Protein AF-A0A1N7P410-F1 (afdb_monomer)

Foldseek 3Di:
DVVVVLVVQLQVQLVVQLVCQCPDPPRDDDDPVRSVVSSVVSSVVSVVCVVCVVVVPDPPDD

pLDDT: mean 85.84, std 13.96, range [41.81, 97.12]

Sequence (62 aa):
MHHLLEAIFILFIGVAFTYLMKIRPGAKPMSRAKMIAYFVLGVVIGVIFITTDHIYAPTTGL

Radius of gyration: 14.74 Å; Cα contacts (8 Å, |Δi|>4): 36; chains: 1; bounding box: 33×28×39 Å

Mean predicted aligned error: 6.33 Å

Organism: NCBI:txid252246

Nearest PDB structures (foldseek):
  3vh5-assembly1_W  TM=6.393E-01  e=9.567E+00  Gallus gallus
  8t3r-assembly1_A  TM=3.720E-01  e=3.793E+00  Homo sapiens
  8t45-assembly1_A  TM=3.675E-01  e=4.854E+00  Homo sapiens

Solvent-accessible surface area (backbone atoms only — not comparable to full-atom values): 3557 Å² total; per-residue (Å²): 110,69,72,58,53,52,53,52,49,21,51,49,37,9,52,50,45,32,50,51,63,60,71,39,90,89,52,68,91,76,52,71,69,57,48,51,53,38,25,53,51,18,34,54,51,29,49,49,51,63,73,46,40,76,79,72,54,72,91,68,89,121

Secondary structure (DSSP, 8-state):
-HHHHHHHHHHHHHHHHHHHHHHSTTPPPPPHHHHHHHHHHHHHHHHHHHHHHHHHS-----

Structure (mmCIF, N/CA/C/O backbone):
data_AF-A0A1N7P410-F1
#
_entry.id   AF-A0A1N7P410-F1
#
loop_
_atom_site.group_PDB
_atom_site.id
_atom_site.type_symbol
_atom_site.label_atom_id
_atom_site.label_alt_id
_atom_site.label_comp_id
_atom_site.label_asym_id
_atom_site.label_entity_id
_atom_site.label_seq_id
_atom_site.pdbx_PDB_ins_code
_atom_site.Cartn_x
_atom_site.Cartn_y
_atom_site.Cartn_z
_atom_site.occupancy
_atom_site.B_iso_or_equiv
_atom_site.auth_seq_id
_atom_site.auth_comp_id
_atom_site.auth_asym_id
_atom_site.auth_atom_id
_atom_site.pdbx_PDB_model_num
ATOM 1 N N . MET A 1 1 ? 5.813 -0.908 -21.034 1.00 62.38 1 MET A N 1
ATOM 2 C CA . MET A 1 1 ? 5.042 -2.039 -20.467 1.00 62.38 1 MET A CA 1
ATOM 3 C C . MET A 1 1 ? 5.593 -2.464 -19.111 1.00 62.38 1 MET A C 1
ATOM 5 O O . MET A 1 1 ? 4.820 -2.476 -18.169 1.00 62.38 1 MET A O 1
ATOM 9 N N . HIS A 1 2 ? 6.903 -2.708 -18.978 1.00 75.88 2 HIS A N 1
ATOM 10 C CA . HIS A 1 2 ? 7.537 -3.107 -17.711 1.00 75.88 2 HIS A CA 1
ATOM 11 C C . HIS A 1 2 ? 7.239 -2.153 -16.532 1.00 75.88 2 HIS A C 1
ATOM 13 O O . HIS A 1 2 ? 6.552 -2.552 -15.601 1.00 75.88 2 HIS A O 1
ATOM 19 N N . HIS A 1 3 ? 7.568 -0.861 -16.645 1.00 81.81 3 HIS A N 1
ATOM 20 C CA . HIS A 1 3 ? 7.288 0.124 -15.581 1.00 81.81 3 HIS A CA 1
ATOM 21 C C . HIS A 1 3 ? 5.802 0.338 -15.261 1.00 81.81 3 HIS A C 1
ATOM 23 O O . HIS A 1 3 ? 5.445 0.725 -14.151 1.00 81.81 3 HIS A O 1
ATOM 29 N N . LEU A 1 4 ? 4.916 0.079 -16.227 1.00 86.56 4 LEU A N 1
ATOM 30 C CA . LEU A 1 4 ? 3.474 0.150 -15.994 1.00 86.56 4 LEU A CA 1
ATOM 31 C C . LEU A 1 4 ? 3.007 -1.029 -15.131 1.00 86.56 4 LEU A C 1
ATOM 33 O O . LEU A 1 4 ? 2.223 -0.835 -14.208 1.00 86.56 4 LEU A O 1
ATOM 37 N N . LEU A 1 5 ? 3.507 -2.236 -15.410 1.00 88.69 5 LEU A N 1
ATOM 38 C CA . LEU A 1 5 ? 3.210 -3.431 -14.619 1.00 88.69 5 LEU A CA 1
ATOM 39 C C . LEU A 1 5 ? 3.781 -3.319 -13.201 1.00 88.69 5 LEU A C 1
ATOM 41 O O . LEU A 1 5 ? 3.081 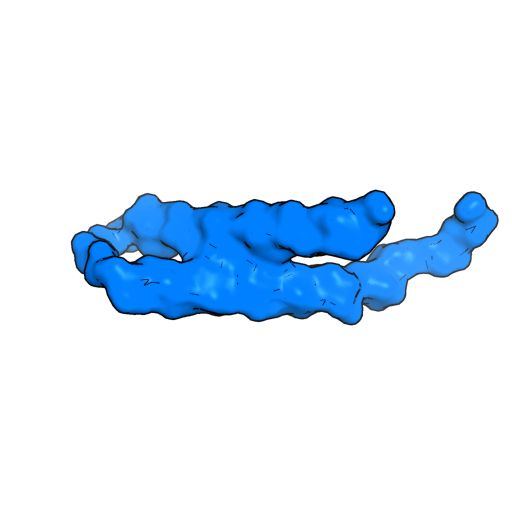-3.643 -12.247 1.00 88.69 5 LEU A O 1
ATOM 45 N N . GLU A 1 6 ? 4.993 -2.783 -13.057 1.00 88.56 6 GLU A N 1
ATOM 46 C CA . GLU A 1 6 ? 5.607 -2.474 -11.759 1.00 88.56 6 GLU A CA 1
ATOM 47 C C . GLU A 1 6 ? 4.746 -1.503 -10.940 1.00 88.56 6 GLU A C 1
ATOM 49 O O . GLU A 1 6 ? 4.433 -1.764 -9.779 1.00 88.56 6 GLU A O 1
ATOM 54 N N . ALA A 1 7 ? 4.288 -0.409 -11.557 1.00 89.88 7 ALA A N 1
ATOM 55 C CA . ALA A 1 7 ? 3.423 0.562 -10.895 1.00 89.88 7 ALA A CA 1
ATOM 56 C C . ALA A 1 7 ? 2.080 -0.052 -10.459 1.00 89.88 7 ALA A C 1
ATOM 58 O O . ALA A 1 7 ? 1.617 0.200 -9.344 1.00 89.88 7 ALA A O 1
ATOM 59 N N . ILE A 1 8 ? 1.467 -0.888 -11.306 1.00 93.81 8 ILE A N 1
ATOM 60 C CA . ILE A 1 8 ? 0.232 -1.615 -10.973 1.00 93.81 8 ILE A CA 1
ATOM 61 C C . ILE A 1 8 ? 0.475 -2.584 -9.811 1.00 93.81 8 ILE A C 1
ATOM 63 O O . ILE A 1 8 ? -0.343 -2.651 -8.894 1.00 93.81 8 ILE A O 1
ATOM 67 N N . PHE A 1 9 ? 1.598 -3.301 -9.816 1.00 91.50 9 PHE A N 1
ATOM 68 C CA . PHE A 1 9 ? 1.961 -4.231 -8.752 1.00 91.50 9 PHE A CA 1
ATOM 69 C C . PHE A 1 9 ? 2.153 -3.516 -7.410 1.00 91.50 9 PHE A C 1
ATOM 71 O O . PHE A 1 9 ? 1.566 -3.922 -6.407 1.00 91.50 9 PHE A O 1
ATOM 78 N N . ILE A 1 10 ? 2.890 -2.401 -7.386 1.00 94.31 10 ILE A N 1
ATOM 79 C CA . ILE A 1 10 ? 3.069 -1.580 -6.179 1.00 94.31 10 ILE A CA 1
ATOM 80 C C . ILE A 1 10 ? 1.716 -1.089 -5.652 1.00 94.31 10 ILE A C 1
ATOM 82 O O . ILE A 1 10 ? 1.445 -1.179 -4.451 1.00 94.31 10 ILE A O 1
ATOM 86 N N . LEU A 1 11 ? 0.847 -0.596 -6.541 1.00 95.25 11 LEU A N 1
ATOM 87 C CA . LEU A 1 11 ? -0.491 -0.138 -6.170 1.00 95.25 11 LEU A CA 1
ATOM 88 C C . LEU A 1 11 ? -1.315 -1.281 -5.561 1.00 95.25 11 LEU A C 1
ATOM 90 O O . LEU A 1 11 ? -1.958 -1.100 -4.526 1.00 95.25 11 LEU A O 1
ATOM 94 N N . PHE A 1 12 ? -1.262 -2.463 -6.177 1.00 95.81 12 PHE A N 1
ATOM 95 C CA . PHE A 1 12 ? -1.945 -3.658 -5.699 1.00 95.81 12 PHE A CA 1
ATOM 96 C C . PHE A 1 12 ? -1.472 -4.057 -4.297 1.00 95.81 12 PHE A C 1
ATOM 98 O O . PHE A 1 12 ? -2.309 -4.252 -3.416 1.00 95.81 12 PHE A O 1
ATOM 105 N N . ILE A 1 13 ? -0.156 -4.092 -4.050 1.00 95.25 13 ILE A N 1
ATOM 106 C CA . ILE A 1 13 ? 0.416 -4.369 -2.722 1.00 95.25 13 ILE A CA 1
ATOM 107 C C . ILE A 1 13 ? -0.067 -3.327 -1.702 1.00 95.25 13 ILE A C 1
ATOM 109 O O . ILE A 1 13 ? -0.508 -3.691 -0.611 1.00 95.25 13 ILE A O 1
ATOM 113 N N . GLY A 1 14 ? -0.045 -2.038 -2.060 1.00 95.56 14 GLY A N 1
ATOM 114 C CA . GLY A 1 14 ? -0.529 -0.947 -1.212 1.00 95.56 14 GLY A CA 1
ATOM 115 C C . GLY A 1 14 ? -1.984 -1.132 -0.773 1.00 95.56 14 GLY A C 1
ATOM 116 O O . GLY A 1 14 ? -2.311 -1.045 0.419 1.00 95.56 14 GLY A O 1
ATOM 117 N N . VAL A 1 15 ? -2.867 -1.426 -1.730 1.00 96.38 15 VAL A N 1
ATOM 118 C CA . VAL A 1 15 ? -4.294 -1.662 -1.467 1.00 96.38 15 VAL A CA 1
ATOM 119 C C . VAL 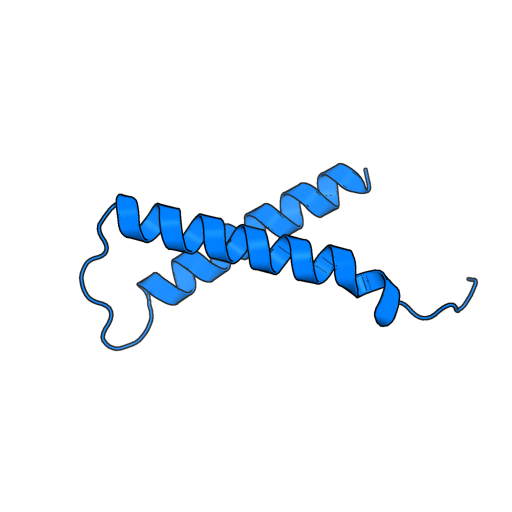A 1 15 ? -4.498 -2.937 -0.650 1.00 96.38 15 VAL A C 1
ATOM 121 O O . VAL A 1 15 ? -5.208 -2.902 0.358 1.00 96.38 15 VAL A O 1
ATOM 124 N N . ALA A 1 16 ? -3.855 -4.041 -1.036 1.00 95.88 16 ALA A N 1
ATOM 125 C CA . ALA A 1 16 ? -3.977 -5.327 -0.360 1.00 95.88 16 ALA A CA 1
ATOM 126 C C . ALA A 1 16 ? -3.517 -5.237 1.099 1.00 95.88 16 ALA A C 1
ATOM 128 O O . ALA A 1 16 ? -4.249 -5.634 2.005 1.00 95.88 16 ALA A O 1
ATOM 129 N N . PHE A 1 17 ? -2.356 -4.630 1.355 1.00 94.75 17 PHE A N 1
ATOM 130 C CA . PHE A 1 17 ? -1.842 -4.428 2.708 1.00 94.75 17 PHE A CA 1
ATOM 131 C C . PHE A 1 17 ? -2.809 -3.604 3.570 1.00 94.75 17 PHE A C 1
ATOM 133 O O . PHE A 1 17 ? -3.145 -3.987 4.693 1.00 94.75 17 PHE A O 1
ATOM 140 N N . THR A 1 18 ? -3.319 -2.496 3.028 1.00 95.38 18 THR A N 1
ATOM 141 C CA . THR A 1 18 ? -4.289 -1.639 3.727 1.00 95.38 18 THR A CA 1
ATOM 142 C C . THR A 1 18 ? -5.580 -2.391 4.046 1.00 95.38 18 THR A C 1
ATOM 144 O O . THR A 1 18 ? -6.124 -2.261 5.146 1.00 95.38 18 THR A O 1
ATOM 147 N N . TYR A 1 19 ? -6.057 -3.211 3.108 1.00 94.69 19 TYR A N 1
ATOM 148 C CA . TYR A 1 19 ? -7.231 -4.054 3.293 1.00 94.69 19 TYR A CA 1
ATOM 149 C C . TYR A 1 19 ? -7.012 -5.102 4.391 1.00 94.69 19 TYR A C 1
ATOM 151 O O . TYR A 1 19 ? -7.829 -5.200 5.306 1.00 94.69 19 TYR A O 1
ATOM 159 N N . LEU A 1 20 ? -5.876 -5.805 4.380 1.00 94.12 20 LEU A N 1
ATOM 160 C CA . LEU A 1 20 ? -5.511 -6.777 5.415 1.00 94.12 20 LEU A CA 1
ATOM 161 C C . LEU A 1 20 ? -5.446 -6.131 6.805 1.00 94.12 20 LEU A C 1
ATOM 163 O O . LEU A 1 20 ? -5.977 -6.672 7.775 1.00 94.12 20 LEU A O 1
ATOM 167 N N . MET A 1 21 ? -4.875 -4.927 6.909 1.00 93.38 21 MET A N 1
ATOM 168 C CA . MET A 1 21 ? -4.842 -4.178 8.170 1.00 93.38 21 MET A CA 1
ATOM 169 C C . MET A 1 21 ? -6.228 -3.750 8.658 1.00 93.38 21 MET A C 1
ATOM 171 O O . MET A 1 21 ? -6.415 -3.550 9.861 1.00 93.38 21 MET A O 1
ATOM 175 N N . LYS A 1 22 ? -7.196 -3.608 7.749 1.00 91.62 22 LYS A N 1
ATOM 176 C CA . LYS A 1 22 ? -8.584 -3.278 8.077 1.00 91.62 22 LYS A CA 1
ATOM 177 C C . LYS A 1 22 ? -9.369 -4.492 8.573 1.00 91.62 22 LYS A C 1
ATOM 179 O O . LYS A 1 22 ? -10.159 -4.333 9.496 1.00 91.62 22 LYS A O 1
ATOM 184 N N . ILE A 1 23 ? -9.163 -5.671 7.983 1.00 93.75 23 ILE A N 1
ATOM 185 C CA . ILE A 1 23 ? -9.924 -6.890 8.319 1.00 93.75 23 ILE A CA 1
ATOM 186 C C . ILE A 1 23 ? -9.296 -7.736 9.434 1.00 93.75 23 ILE A C 1
ATOM 188 O O . ILE A 1 23 ? -9.893 -8.725 9.854 1.00 93.75 23 ILE A O 1
ATOM 192 N N . ARG A 1 24 ? -8.096 -7.381 9.913 1.00 91.88 24 ARG A N 1
ATOM 193 C CA . ARG A 1 24 ? -7.407 -8.153 10.955 1.00 91.88 24 ARG A CA 1
ATOM 194 C C . ARG A 1 24 ? -8.274 -8.317 12.220 1.00 91.88 24 ARG A C 1
ATOM 196 O O . ARG A 1 24 ? -8.953 -7.365 12.621 1.00 91.88 24 ARG A O 1
ATOM 203 N N . PRO A 1 25 ? -8.205 -9.471 12.906 1.00 91.75 25 PRO A N 1
ATOM 204 C 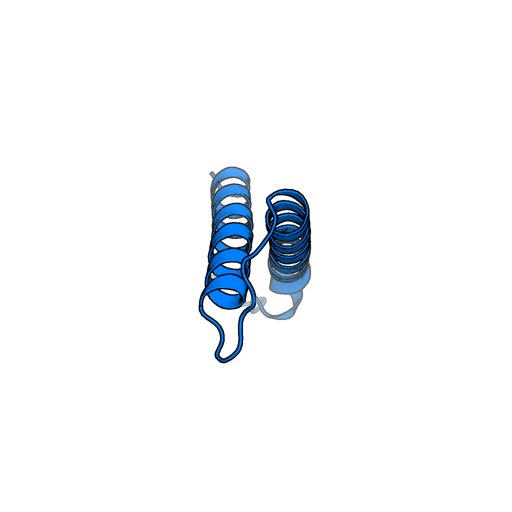CA . PRO A 1 25 ? -8.884 -9.663 14.184 1.00 91.75 25 PRO A CA 1
ATOM 205 C C . PRO A 1 25 ? -8.509 -8.566 15.191 1.00 91.75 25 PRO A C 1
ATOM 207 O O . PRO A 1 25 ? -7.339 -8.210 15.335 1.00 91.75 25 PRO A O 1
ATOM 210 N N . GLY A 1 26 ? -9.507 -7.988 15.863 1.00 88.62 26 GLY A N 1
ATOM 211 C CA . GLY A 1 26 ? -9.296 -6.901 16.828 1.00 88.62 26 GLY A CA 1
ATOM 212 C C . GLY A 1 26 ? -8.996 -5.528 16.207 1.00 88.62 26 GLY A C 1
ATOM 213 O O . GLY A 1 26 ? -8.545 -4.618 16.910 1.00 88.62 26 GLY A O 1
ATOM 214 N N . ALA A 1 27 ? -9.225 -5.339 14.903 1.00 84.81 27 ALA A N 1
ATOM 215 C CA . ALA A 1 27 ? -9.104 -4.029 14.273 1.00 84.81 27 ALA A CA 1
ATOM 216 C C . ALA A 1 27 ? -10.102 -3.022 14.869 1.00 84.81 27 ALA A C 1
ATOM 218 O O . ALA A 1 27 ? -11.315 -3.216 14.840 1.00 84.81 27 ALA A O 1
ATOM 219 N N . LYS A 1 28 ? -9.580 -1.901 15.377 1.00 87.31 28 LYS A N 1
ATOM 220 C CA . LYS A 1 28 ? -10.392 -0.730 15.734 1.00 87.31 28 LYS A CA 1
ATOM 221 C C . LYS A 1 28 ? -10.786 0.040 14.465 1.00 87.31 28 LYS A C 1
ATOM 223 O O . LYS A 1 28 ? -10.018 0.002 13.497 1.00 87.31 28 LYS A O 1
ATOM 228 N N . PRO A 1 29 ? -11.907 0.790 14.477 1.00 86.88 29 PRO A N 1
ATOM 229 C CA . PRO A 1 29 ? -12.281 1.677 13.380 1.00 86.88 29 PRO A CA 1
ATOM 230 C C . PRO A 1 29 ? -11.097 2.542 12.942 1.00 86.88 29 PRO A C 1
ATOM 232 O O . PRO A 1 29 ? -10.423 3.176 13.757 1.00 86.88 29 PRO A O 1
ATOM 235 N N . MET A 1 30 ? -10.804 2.510 11.646 1.00 88.81 30 MET A N 1
ATOM 236 C CA . MET A 1 30 ? -9.614 3.140 11.088 1.00 88.81 30 MET A CA 1
ATOM 237 C C . MET A 1 30 ? -9.945 4.553 10.612 1.00 88.81 30 MET A C 1
ATOM 239 O O . MET A 1 30 ? -10.835 4.740 9.784 1.00 88.81 30 MET A O 1
ATOM 243 N N . SER A 1 31 ? -9.208 5.549 11.106 1.00 93.88 31 SER A N 1
ATOM 244 C CA . SER A 1 31 ? -9.289 6.910 10.577 1.00 93.88 31 SER A CA 1
ATOM 245 C C . SER A 1 31 ? -8.698 6.981 9.166 1.00 93.88 31 SER A C 1
ATOM 247 O O . SER A 1 31 ? -7.829 6.185 8.800 1.00 93.88 31 SER A O 1
ATOM 249 N N . ARG A 1 32 ? -9.126 7.972 8.374 1.00 92.75 32 ARG A N 1
ATOM 250 C CA . ARG A 1 32 ? -8.599 8.186 7.013 1.00 92.75 32 ARG A CA 1
ATOM 251 C C . ARG A 1 32 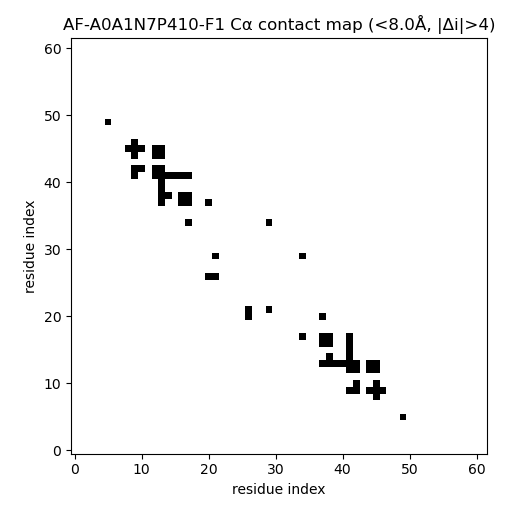? -7.078 8.371 7.007 1.00 92.75 32 ARG A C 1
ATOM 253 O O . ARG A 1 32 ? -6.401 7.760 6.192 1.00 92.75 32 ARG A O 1
ATOM 260 N N . ALA A 1 33 ? -6.537 9.128 7.964 1.00 94.19 33 ALA A N 1
ATOM 261 C CA . ALA A 1 33 ? -5.093 9.324 8.104 1.00 94.19 33 ALA A CA 1
ATOM 262 C C . ALA A 1 33 ? -4.338 8.003 8.334 1.00 94.19 33 ALA A C 1
ATOM 264 O O . ALA A 1 33 ? -3.315 7.751 7.703 1.00 94.19 33 ALA A O 1
ATOM 265 N N . LYS A 1 34 ? -4.874 7.117 9.183 1.00 93.12 34 LYS A N 1
ATOM 266 C CA . LYS A 1 34 ? -4.271 5.805 9.445 1.00 93.12 34 LYS A CA 1
ATOM 267 C C . LYS A 1 34 ? -4.344 4.878 8.227 1.00 93.12 34 LYS A C 1
ATOM 269 O O . LYS A 1 34 ? -3.413 4.119 7.985 1.00 93.12 34 LYS A O 1
ATOM 274 N N . MET A 1 35 ? -5.421 4.968 7.450 1.00 93.94 35 MET A N 1
ATOM 275 C CA . MET A 1 35 ? -5.573 4.230 6.194 1.00 93.94 35 MET A CA 1
ATOM 276 C C . MET A 1 35 ? -4.537 4.664 5.154 1.00 93.94 35 MET A C 1
ATOM 278 O O . MET A 1 35 ? -3.891 3.811 4.556 1.00 93.94 35 MET A O 1
ATOM 282 N N . ILE A 1 36 ? -4.326 5.975 4.999 1.00 95.25 36 ILE A N 1
ATOM 283 C CA . ILE A 1 36 ? -3.291 6.524 4.111 1.00 95.25 36 ILE A CA 1
ATOM 284 C C . ILE A 1 36 ? -1.901 6.075 4.572 1.00 95.25 36 ILE A C 1
ATOM 286 O O . ILE A 1 36 ? -1.107 5.632 3.751 1.00 95.25 36 ILE A O 1
ATOM 290 N N . ALA A 1 37 ? -1.615 6.116 5.876 1.00 95.81 37 ALA A N 1
ATOM 291 C CA . ALA A 1 37 ? -0.332 5.660 6.409 1.00 95.81 37 ALA A CA 1
ATOM 292 C C . ALA A 1 37 ? -0.061 4.176 6.101 1.00 95.81 37 ALA A C 1
ATOM 294 O O . ALA A 1 37 ? 1.043 3.827 5.687 1.00 95.81 37 ALA A O 1
ATOM 295 N N . TYR A 1 38 ? -1.064 3.301 6.247 1.00 95.69 38 TYR A N 1
ATOM 296 C CA . TYR A 1 38 ? -0.917 1.894 5.863 1.00 95.69 38 TYR A CA 1
ATOM 297 C C . TYR A 1 38 ? -0.761 1.707 4.357 1.00 95.69 38 TYR A C 1
ATOM 299 O O . TYR A 1 38 ? 0.039 0.875 3.941 1.00 95.69 38 TYR A O 1
ATOM 307 N N . PHE A 1 39 ? -1.453 2.502 3.545 1.00 95.44 39 PHE A N 1
ATOM 308 C CA . PHE A 1 39 ? -1.283 2.463 2.098 1.00 95.44 39 PHE A CA 1
ATOM 309 C C . PHE A 1 39 ? 0.138 2.852 1.680 1.00 95.44 39 PHE A C 1
ATOM 311 O O . PHE A 1 39 ? 0.765 2.123 0.917 1.00 95.44 39 PHE A O 1
ATOM 318 N N . VAL A 1 40 ? 0.681 3.936 2.242 1.00 97.12 40 VAL A N 1
ATOM 319 C CA . VAL A 1 40 ? 2.074 4.353 2.015 1.00 97.12 40 VAL A CA 1
ATOM 320 C C . VAL A 1 40 ? 3.046 3.253 2.441 1.00 97.12 40 VAL A C 1
ATOM 322 O O . VAL A 1 40 ? 3.970 2.939 1.698 1.00 97.12 40 VAL A O 1
ATOM 325 N N . LEU A 1 41 ? 2.815 2.614 3.591 1.00 96.38 41 LEU A N 1
ATOM 326 C CA . LEU A 1 41 ? 3.645 1.495 4.039 1.00 96.38 41 LEU A CA 1
ATOM 327 C C . LEU A 1 41 ? 3.592 0.312 3.058 1.00 96.38 41 LEU A C 1
ATOM 329 O O . LEU A 1 41 ? 4.628 -0.260 2.735 1.00 96.38 41 LEU A O 1
ATOM 333 N N . GLY A 1 42 ? 2.409 -0.025 2.541 1.00 96.06 42 GLY A N 1
ATOM 334 C CA . GLY A 1 42 ? 2.259 -1.056 1.516 1.00 96.06 42 GLY A CA 1
ATOM 335 C C . GLY A 1 42 ? 2.959 -0.697 0.199 1.00 96.06 42 GLY A C 1
ATOM 336 O O . GLY A 1 42 ? 3.598 -1.555 -0.399 1.00 96.06 42 GLY A O 1
ATOM 337 N N . VAL A 1 43 ? 2.934 0.573 -0.218 1.00 95.94 43 VAL A N 1
ATOM 338 C CA . VAL A 1 43 ? 3.706 1.054 -1.380 1.00 95.94 43 VAL A CA 1
ATOM 339 C C . VAL A 1 43 ? 5.207 0.860 -1.163 1.00 95.94 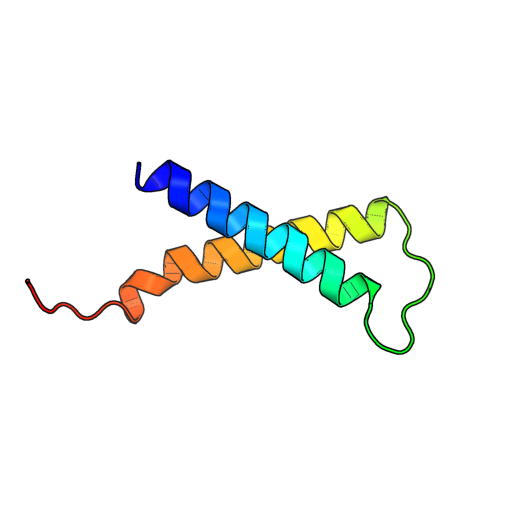43 VAL A C 1
ATOM 341 O O . VAL A 1 43 ? 5.878 0.327 -2.042 1.00 95.94 43 VAL A O 1
ATOM 344 N N . VAL A 1 44 ? 5.732 1.220 0.014 1.00 96.00 44 VAL A N 1
ATOM 345 C CA . VAL A 1 44 ? 7.149 1.003 0.362 1.00 96.00 44 VAL A CA 1
ATOM 346 C C . VAL A 1 44 ? 7.510 -0.481 0.286 1.00 96.00 44 VAL A C 1
ATOM 348 O O . VAL A 1 44 ? 8.533 -0.830 -0.294 1.00 96.00 44 VAL A O 1
ATOM 351 N N . ILE A 1 45 ? 6.650 -1.362 0.805 1.00 93.31 45 ILE A N 1
ATOM 352 C CA . ILE A 1 45 ? 6.835 -2.815 0.705 1.00 93.31 45 ILE A CA 1
ATOM 353 C C . ILE A 1 45 ? 6.879 -3.255 -0.766 1.00 93.31 45 ILE A C 1
ATOM 355 O O . ILE A 1 45 ? 7.787 -3.984 -1.152 1.00 93.31 45 ILE A O 1
ATOM 359 N N . GLY A 1 46 ? 5.942 -2.791 -1.598 1.00 91.31 46 GLY A N 1
ATOM 360 C CA . GLY A 1 46 ? 5.907 -3.113 -3.028 1.00 91.31 46 GLY A CA 1
ATOM 361 C C . GLY A 1 46 ? 7.169 -2.672 -3.773 1.00 91.31 46 GLY A C 1
ATOM 362 O O . GLY A 1 46 ? 7.695 -3.429 -4.585 1.00 91.31 46 GLY A O 1
ATOM 363 N N . VAL A 1 47 ? 7.694 -1.485 -3.454 1.00 91.69 47 VAL A N 1
ATOM 364 C CA . VAL A 1 47 ? 8.970 -0.998 -3.998 1.00 91.69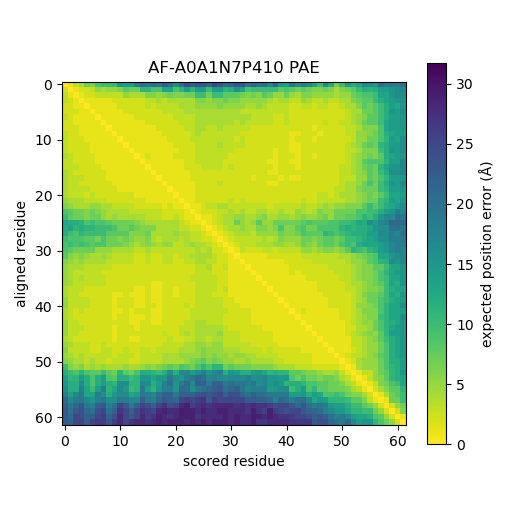 47 VAL A CA 1
ATOM 365 C C . VAL A 1 47 ? 10.116 -1.913 -3.579 1.00 91.69 47 VAL A C 1
ATOM 367 O O . VAL A 1 47 ? 10.895 -2.308 -4.439 1.00 91.69 47 VAL A O 1
ATOM 370 N N . ILE A 1 48 ? 10.190 -2.309 -2.301 1.00 91.50 48 ILE A N 1
ATOM 371 C CA . ILE A 1 48 ? 11.216 -3.248 -1.824 1.00 91.50 48 ILE A CA 1
ATOM 372 C C . ILE A 1 48 ? 11.165 -4.5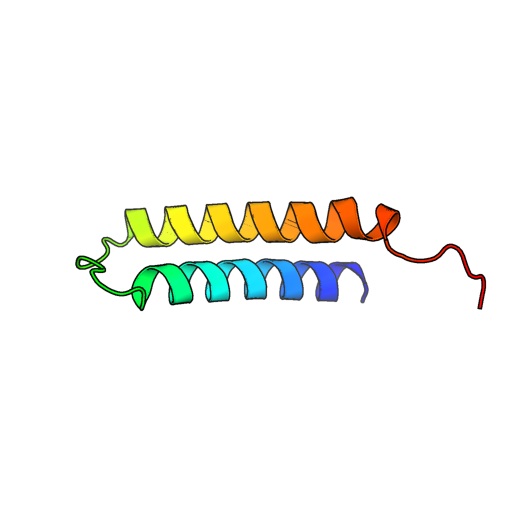35 -2.645 1.00 91.50 48 ILE A C 1
ATOM 374 O O . ILE A 1 48 ? 12.192 -4.903 -3.200 1.00 91.50 48 ILE A O 1
ATOM 378 N N . PHE A 1 49 ? 9.987 -5.146 -2.817 1.00 88.19 49 PHE A N 1
ATOM 379 C CA . PHE A 1 49 ? 9.831 -6.371 -3.608 1.00 88.19 49 PHE A CA 1
ATOM 380 C C . PHE A 1 49 ? 10.430 -6.245 -5.008 1.00 88.19 49 PHE A C 1
ATOM 382 O O . PHE A 1 49 ? 11.291 -7.046 -5.357 1.00 88.19 49 PHE A O 1
ATOM 389 N N . ILE A 1 50 ? 10.045 -5.216 -5.766 1.00 87.56 50 ILE A N 1
ATOM 390 C CA . ILE A 1 50 ? 10.554 -4.998 -7.129 1.00 87.56 50 ILE A CA 1
ATOM 391 C C . ILE A 1 50 ? 12.056 -4.720 -7.105 1.00 87.56 50 ILE A C 1
ATOM 393 O O . ILE A 1 50 ? 12.816 -5.301 -7.875 1.00 87.56 50 ILE A O 1
ATOM 397 N N . THR A 1 51 ? 12.513 -3.877 -6.178 1.00 85.38 51 THR A N 1
ATOM 398 C CA . THR A 1 51 ? 13.942 -3.589 -6.054 1.00 85.38 51 THR A CA 1
ATOM 399 C C . THR A 1 51 ? 14.752 -4.773 -5.565 1.00 85.38 51 THR A C 1
ATOM 401 O O . THR A 1 51 ? 15.949 -4.727 -5.740 1.00 85.38 51 THR A O 1
ATOM 404 N N . THR A 1 52 ? 14.169 -5.818 -4.979 1.00 83.50 52 THR A N 1
ATOM 405 C CA . THR A 1 52 ? 14.888 -7.040 -4.576 1.00 83.50 52 THR A CA 1
ATOM 406 C C . THR A 1 52 ? 14.651 -8.215 -5.514 1.00 83.50 52 THR A C 1
ATOM 408 O O . THR A 1 52 ? 15.325 -9.229 -5.380 1.00 83.50 52 THR A O 1
ATOM 411 N N . ASP A 1 53 ? 13.727 -8.100 -6.467 1.00 70.62 53 ASP A N 1
ATOM 412 C CA . ASP A 1 53 ? 13.382 -9.175 -7.400 1.00 70.62 53 ASP A CA 1
ATOM 413 C C . ASP A 1 53 ? 14.607 -9.628 -8.204 1.00 70.62 53 ASP A C 1
ATOM 415 O O . ASP A 1 53 ? 14.835 -10.818 -8.382 1.00 70.62 53 ASP A O 1
ATOM 419 N N . HIS A 1 54 ? 15.502 -8.695 -8.545 1.00 63.06 54 HIS A N 1
ATOM 420 C CA . HIS A 1 54 ? 16.776 -8.995 -9.206 1.00 63.06 54 HIS A CA 1
ATOM 421 C C . HIS A 1 54 ? 17.723 -9.906 -8.395 1.00 63.06 54 HIS A C 1
ATOM 423 O O . HIS A 1 54 ? 18.664 -10.449 -8.964 1.00 63.06 54 HIS A O 1
ATOM 429 N N . ILE A 1 55 ? 17.507 -10.065 -7.082 1.00 62.53 55 ILE A N 1
ATOM 430 C CA . ILE A 1 5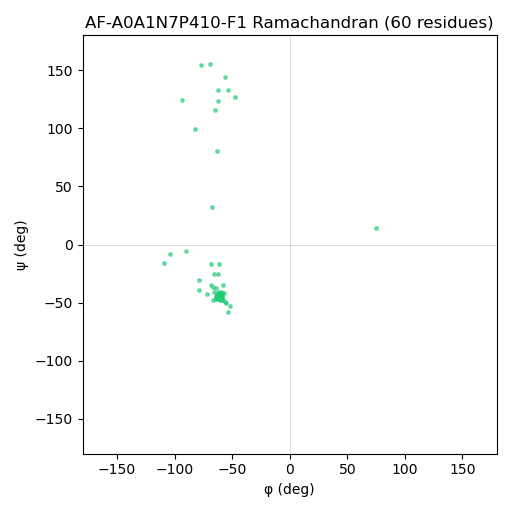5 ? 18.276 -10.982 -6.222 1.00 62.53 55 ILE A CA 1
ATOM 431 C C . ILE A 1 55 ? 17.786 -12.426 -6.398 1.00 62.53 55 ILE A C 1
ATOM 433 O O . ILE A 1 55 ? 18.566 -13.366 -6.252 1.00 62.53 55 ILE A O 1
ATOM 437 N N . TYR A 1 56 ? 16.501 -12.607 -6.703 1.00 58.41 56 TYR A N 1
ATOM 438 C CA . TYR A 1 56 ? 15.847 -13.916 -6.768 1.00 58.41 56 TYR A CA 1
ATOM 439 C C . TYR A 1 56 ? 15.487 -14.343 -8.192 1.00 58.41 56 TYR A C 1
ATOM 441 O O . TYR A 1 56 ? 15.234 -15.525 -8.421 1.00 58.41 56 TYR A O 1
ATOM 449 N N . ALA A 1 57 ? 15.488 -13.413 -9.147 1.00 59.22 57 ALA A N 1
ATOM 450 C CA . ALA A 1 57 ? 15.358 -13.713 -10.559 1.00 59.22 57 ALA A CA 1
ATOM 451 C C . ALA A 1 57 ? 16.593 -14.518 -11.002 1.00 59.22 57 ALA A C 1
ATOM 453 O O . ALA A 1 57 ? 17.715 -14.006 -10.938 1.00 59.22 57 ALA A O 1
ATOM 454 N N . PRO A 1 58 ? 16.433 -15.785 -11.422 1.00 56.25 58 PRO A N 1
ATOM 455 C CA . PRO A 1 58 ? 17.565 -16.570 -11.877 1.00 56.25 58 PRO A CA 1
ATOM 456 C C . PRO A 1 58 ? 18.178 -15.901 -13.112 1.00 56.25 58 PRO A C 1
ATOM 458 O O . PRO A 1 58 ? 17.479 -15.581 -14.071 1.00 56.25 58 PRO A O 1
ATOM 461 N N . THR A 1 59 ? 19.504 -15.753 -13.124 1.00 53.78 59 THR A N 1
ATOM 462 C CA . THR A 1 59 ? 20.330 -15.381 -14.290 1.00 53.78 59 THR A CA 1
ATOM 463 C C . THR A 1 59 ? 20.351 -16.479 -15.362 1.00 53.78 59 THR A C 1
ATOM 465 O O . THR A 1 59 ? 21.348 -16.695 -16.047 1.00 53.78 59 THR A O 1
ATOM 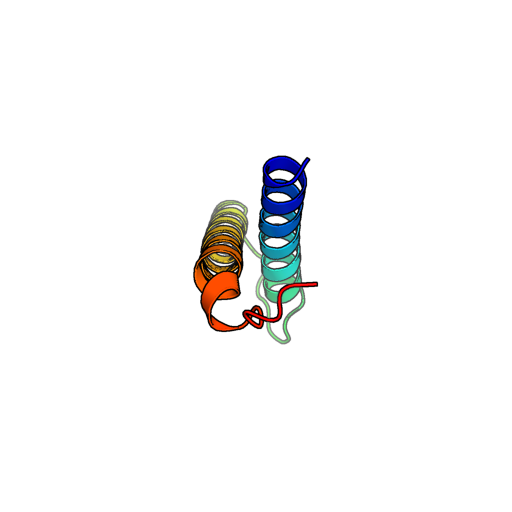468 N N . THR A 1 60 ? 19.264 -17.228 -15.521 1.00 55.75 60 THR A N 1
ATOM 469 C CA . THR A 1 60 ? 19.131 -18.200 -16.598 1.00 55.75 60 THR A CA 1
ATOM 470 C C . THR A 1 60 ? 18.688 -17.455 -17.845 1.00 55.75 60 THR A C 1
ATOM 472 O O . THR A 1 60 ? 17.514 -17.125 -17.988 1.00 55.75 60 THR A O 1
ATOM 475 N N . GLY A 1 61 ? 19.661 -17.169 -18.714 1.00 51.59 61 GLY A N 1
ATOM 476 C CA . GLY A 1 61 ? 19.460 -16.630 -20.056 1.00 51.59 61 GLY A CA 1
ATOM 477 C C . GLY A 1 61 ? 18.690 -17.597 -20.953 1.00 51.59 61 GLY A C 1
ATOM 478 O O . GLY A 1 61 ? 19.292 -18.317 -21.748 1.00 51.59 61 GLY A O 1
ATOM 479 N N . LEU A 1 62 ? 17.368 -17.599 -20.799 1.00 41.81 62 LEU A N 1
ATOM 480 C CA . LEU A 1 62 ? 16.430 -17.884 -21.881 1.00 41.81 62 LEU A CA 1
ATOM 481 C C . LEU A 1 62 ? 16.075 -16.573 -22.586 1.00 41.81 62 LEU A C 1
ATOM 483 O O . LEU A 1 62 ? 15.865 -15.567 -21.871 1.00 41.81 62 LEU A O 1
#